Protein AF-A0A834IHK4-F1 (afdb_monomer)

Solvent-accessible surface area (backbone atoms only — not comparable to full-atom values): 6186 Å² total; per-residue (Å²): 141,87,82,92,78,52,82,81,41,26,28,44,56,53,43,53,50,53,54,52,53,49,31,49,54,28,62,79,65,71,48,97,61,85,72,78,53,81,83,53,53,76,48,45,36,31,29,42,36,47,92,95,44,74,44,76,51,55,54,82,41,35,67,74,71,48,50,85,72,57,57,78,36,49,81,43,79,44,50,46,68,64,54,50,52,52,51,55,52,50,53,51,50,55,53,53,53,53,62,60,59,79,72,114

Nearest PDB structures (foldseek):
  6gvh-assembly1_A  TM=5.992E-01  e=4.081E+00  Homo sapiens
  5jtv-assembly4_G  TM=5.322E-01  e=1.967E+00  Homo sapiens
  5jtv-assembly1_A  TM=5.959E-01  e=2.400E+00  Homo sapiens
  7kdc-assembly2_D  TM=3.620E-01  e=1.237E+00  Mus musculus

Radius of gyration: 17.16 Å; Cα contacts (8 Å, |Δi|>4): 111; chains: 1; bounding box: 26×28×60 Å

Organism: Rhynchophorus ferrugineus (NCBI:txid354439)

Sequence (104 aa):
LKVYVTPRTTAREVVNVVVRQLNMAVILKGKKGPIYNRDMLKNFCLVAIIGARERCLRDDFKPLLLQNPWKLGRLYVRRKHDVLAALDHSSKLDRIEANRIDRI

Structure (mmCIF, N/CA/C/O backbone):
data_AF-A0A834IHK4-F1
#
_entry.id   AF-A0A834IHK4-F1
#
loop_
_atom_site.group_PDB
_atom_site.id
_atom_site.type_symbol
_atom_site.label_atom_id
_atom_site.label_alt_id
_atom_site.label_comp_id
_atom_site.label_asym_id
_atom_site.label_entity_id
_atom_site.label_seq_id
_atom_site.pdbx_PDB_ins_code
_atom_site.Cartn_x
_atom_site.Cartn_y
_atom_site.Cartn_z
_atom_site.occupancy
_atom_site.B_iso_or_equiv
_atom_site.auth_seq_id
_atom_site.auth_comp_id
_atom_site.auth_asym_id
_atom_site.auth_atom_id
_atom_site.pdbx_PDB_model_num
ATOM 1 N N . LEU A 1 1 ? 5.533 7.943 7.095 1.00 74.06 1 LEU A N 1
ATOM 2 C CA . LEU A 1 1 ? 5.350 6.602 7.692 1.00 74.06 1 LEU A CA 1
ATOM 3 C C . LEU A 1 1 ? 6.343 5.665 7.021 1.00 74.06 1 LEU A C 1
ATOM 5 O O . LEU A 1 1 ? 6.420 5.711 5.800 1.00 74.06 1 LEU A O 1
ATOM 9 N N . LYS A 1 2 ? 7.132 4.893 7.771 1.00 84.56 2 LYS A N 1
ATOM 10 C CA . LYS A 1 2 ? 8.061 3.897 7.213 1.00 84.56 2 LYS A CA 1
ATOM 11 C C . LYS A 1 2 ? 7.671 2.528 7.767 1.00 84.56 2 LYS A C 1
ATOM 13 O O . LYS A 1 2 ? 7.453 2.412 8.969 1.00 84.56 2 LYS A O 1
ATOM 18 N N . VAL A 1 3 ? 7.560 1.529 6.896 1.00 89.00 3 VAL A N 1
ATOM 19 C CA . VAL A 1 3 ? 7.257 0.140 7.267 1.00 89.00 3 VAL A CA 1
ATOM 20 C C . VAL A 1 3 ? 8.454 -0.714 6.884 1.00 89.00 3 VAL A C 1
ATOM 22 O O . VAL A 1 3 ? 8.914 -0.650 5.746 1.00 89.00 3 VAL A O 1
ATOM 25 N N . TYR A 1 4 ? 8.961 -1.492 7.835 1.00 91.31 4 TYR A N 1
ATOM 26 C CA . TYR A 1 4 ? 10.001 -2.479 7.576 1.00 91.31 4 TYR A CA 1
ATOM 27 C C . TYR A 1 4 ? 9.366 -3.727 6.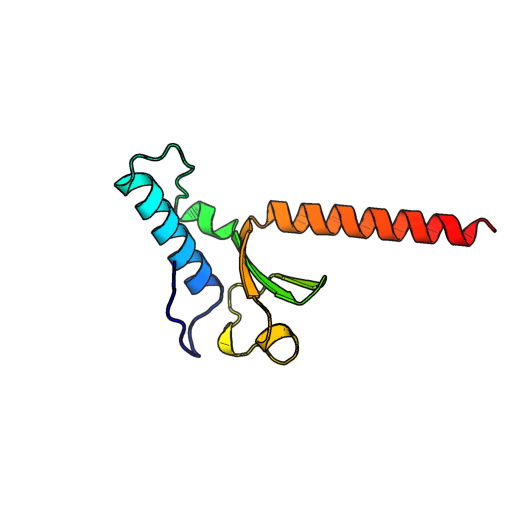962 1.00 91.31 4 TYR A C 1
ATOM 29 O O . TYR A 1 4 ? 8.352 -4.221 7.453 1.00 91.31 4 TYR A O 1
ATOM 37 N N . VAL A 1 5 ? 9.950 -4.215 5.871 1.00 94.25 5 VAL A N 1
ATOM 38 C CA . VAL A 1 5 ? 9.432 -5.343 5.089 1.00 94.25 5 VAL A CA 1
ATOM 39 C C . VAL A 1 5 ? 10.535 -6.391 4.992 1.00 94.25 5 VAL A C 1
ATOM 41 O O . VAL A 1 5 ? 11.692 -6.048 4.761 1.00 94.25 5 VAL A O 1
ATOM 44 N N . THR A 1 6 ? 10.182 -7.663 5.167 1.00 96.44 6 THR A N 1
ATOM 45 C CA . THR A 1 6 ? 11.100 -8.801 4.992 1.00 96.44 6 THR A CA 1
ATOM 46 C C . THR A 1 6 ? 10.769 -9.558 3.702 1.00 96.44 6 THR A C 1
ATOM 48 O O . THR A 1 6 ? 9.670 -9.389 3.166 1.00 96.44 6 THR A O 1
ATOM 51 N N . PRO A 1 7 ? 11.642 -10.460 3.212 1.00 95.69 7 PRO A N 1
ATOM 52 C CA . PRO A 1 7 ? 11.335 -11.276 2.034 1.00 95.69 7 PRO A CA 1
ATOM 53 C C . PRO A 1 7 ? 10.095 -12.169 2.187 1.00 95.69 7 PRO A C 1
ATOM 55 O O . PRO A 1 7 ? 9.537 -12.615 1.189 1.00 95.69 7 PRO A O 1
ATOM 58 N N . ARG A 1 8 ? 9.652 -12.442 3.423 1.00 97.06 8 ARG A N 1
ATOM 59 C CA . ARG A 1 8 ? 8.445 -13.234 3.706 1.00 97.06 8 ARG A CA 1
ATOM 60 C C . ARG A 1 8 ? 7.179 -12.387 3.804 1.00 97.06 8 ARG A C 1
ATOM 62 O O . ARG A 1 8 ? 6.094 -12.939 3.662 1.00 97.06 8 ARG A O 1
ATOM 69 N N . THR A 1 9 ? 7.319 -11.079 4.014 1.00 97.88 9 THR A N 1
ATOM 70 C CA . THR A 1 9 ? 6.195 -10.163 4.201 1.00 97.88 9 THR A CA 1
ATOM 71 C C . THR A 1 9 ? 5.386 -10.033 2.913 1.00 97.88 9 THR A C 1
ATOM 73 O O . THR A 1 9 ? 5.924 -9.739 1.846 1.00 97.88 9 THR A O 1
ATOM 76 N N . THR A 1 10 ? 4.082 -10.231 3.028 1.00 98.38 10 THR A N 1
ATOM 77 C CA . THR A 1 10 ? 3.101 -10.152 1.945 1.00 98.38 10 THR A CA 1
ATOM 78 C C . THR A 1 10 ? 2.550 -8.735 1.780 1.00 98.38 10 THR A C 1
ATOM 80 O O . THR A 1 10 ? 2.580 -7.909 2.697 1.00 98.38 10 THR A O 1
ATOM 83 N N . ALA A 1 11 ? 1.992 -8.441 0.609 1.00 97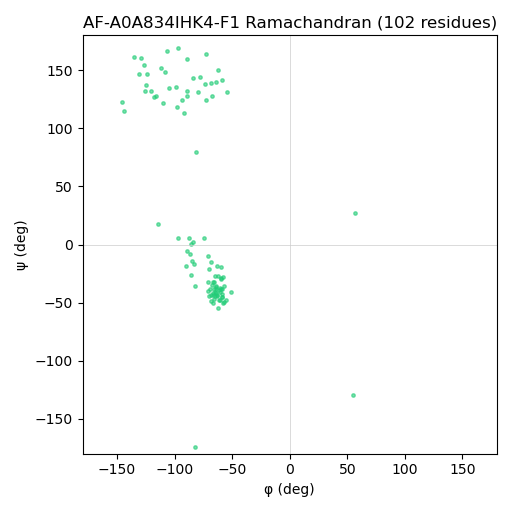.81 11 ALA A N 1
ATOM 84 C CA . ALA A 1 11 ? 1.326 -7.176 0.325 1.00 97.81 11 ALA A CA 1
ATOM 85 C C . ALA A 1 11 ? 0.161 -6.922 1.292 1.00 97.81 11 ALA A C 1
ATOM 87 O O . ALA A 1 11 ? -0.013 -5.797 1.767 1.00 97.81 11 ALA A O 1
ATOM 88 N N . ARG A 1 12 ? -0.595 -7.970 1.643 1.00 97.88 12 ARG A N 1
ATOM 89 C CA . ARG A 1 12 ? -1.677 -7.909 2.632 1.00 97.88 12 ARG A CA 1
ATOM 90 C C . ARG A 1 12 ? -1.180 -7.448 3.995 1.00 97.88 12 ARG A C 1
ATOM 92 O O . ARG A 1 12 ? -1.805 -6.583 4.607 1.00 97.88 12 ARG A O 1
ATOM 99 N N . GLU A 1 13 ? -0.061 -7.982 4.471 1.00 97.50 13 GLU A N 1
ATOM 100 C CA . GLU A 1 13 ? 0.525 -7.562 5.747 1.00 97.50 13 GLU A CA 1
ATOM 101 C C . GLU A 1 13 ? 0.961 -6.096 5.709 1.00 97.50 13 GLU A C 1
ATOM 103 O O . GLU A 1 13 ? 0.635 -5.348 6.633 1.00 97.50 13 GLU A O 1
ATOM 108 N N . VAL A 1 14 ? 1.606 -5.657 4.620 1.00 97.44 14 VAL A N 1
ATOM 109 C CA . VAL A 1 14 ? 1.989 -4.247 4.433 1.00 97.44 14 VAL A CA 1
ATOM 110 C C . VAL A 1 14 ? 0.762 -3.335 4.486 1.00 97.44 14 VAL A C 1
ATOM 112 O O . VAL A 1 14 ? 0.748 -2.379 5.262 1.00 97.44 14 VAL A O 1
ATOM 115 N N . VAL A 1 15 ? -0.292 -3.644 3.723 1.00 97.19 15 VAL A N 1
ATOM 116 C CA . VAL A 1 15 ? -1.552 -2.878 3.725 1.00 97.19 15 VAL A CA 1
ATOM 117 C C . VAL A 1 15 ? -2.142 -2.810 5.132 1.00 97.19 15 VAL A C 1
ATOM 119 O O . VAL A 1 15 ? -2.454 -1.725 5.623 1.00 97.19 15 VAL A O 1
ATOM 122 N N . ASN A 1 16 ? -2.242 -3.953 5.812 1.00 96.62 16 ASN A N 1
ATOM 123 C CA . ASN A 1 16 ? -2.813 -4.029 7.153 1.00 96.62 16 ASN A CA 1
ATOM 124 C C . ASN A 1 16 ? -2.023 -3.187 8.165 1.00 96.62 16 ASN A C 1
ATOM 126 O O . ASN A 1 16 ? -2.617 -2.578 9.055 1.00 96.62 16 ASN A O 1
ATOM 130 N N . VAL A 1 17 ? -0.691 -3.166 8.080 1.00 96.19 17 VAL A N 1
ATOM 131 C CA . VAL A 1 17 ? 0.157 -2.345 8.959 1.00 96.19 17 VAL A CA 1
ATOM 132 C C . VAL A 1 17 ? -0.023 -0.860 8.654 1.00 96.19 17 VAL A C 1
ATOM 134 O O . VAL A 1 17 ? -0.282 -0.087 9.574 1.00 96.19 17 VAL A O 1
ATOM 137 N N . VAL A 1 18 ? 0.044 -0.463 7.382 1.00 96.25 18 VAL A N 1
ATOM 138 C CA . VAL A 1 18 ? -0.071 0.946 6.975 1.00 96.25 18 VAL A CA 1
ATOM 139 C C . VAL A 1 18 ? -1.423 1.537 7.374 1.00 96.25 18 VAL A C 1
ATOM 141 O O . VAL A 1 18 ? -1.461 2.611 7.971 1.00 96.25 18 VAL A O 1
ATOM 144 N N . VAL A 1 19 ? -2.530 0.840 7.097 1.00 95.81 19 VAL A N 1
ATOM 145 C CA . VAL A 1 19 ? -3.881 1.334 7.421 1.00 95.81 19 VAL A CA 1
ATOM 146 C C . VAL A 1 19 ? -4.076 1.441 8.936 1.00 95.81 19 VAL A C 1
ATOM 148 O O . VAL A 1 19 ? -4.601 2.444 9.414 1.00 95.81 19 VAL A O 1
ATOM 151 N N . ARG A 1 20 ? -3.585 0.469 9.717 1.00 94.75 20 ARG A N 1
ATOM 152 C CA . ARG A 1 20 ? -3.641 0.541 11.188 1.00 94.75 20 ARG A CA 1
ATOM 153 C C . ARG A 1 20 ? -2.829 1.709 11.741 1.00 94.75 20 ARG A C 1
ATOM 155 O O . ARG A 1 20 ? -3.325 2.445 12.589 1.00 94.75 20 ARG A O 1
ATOM 162 N N . GLN A 1 21 ? -1.615 1.918 11.237 1.00 94.25 21 GLN A N 1
ATOM 163 C CA . GLN A 1 21 ? -0.781 3.054 11.636 1.00 94.25 21 GLN A CA 1
ATOM 164 C C . GLN A 1 21 ? -1.421 4.396 11.249 1.00 94.25 21 GLN A C 1
ATOM 166 O O . GLN A 1 21 ? -1.325 5.361 12.007 1.00 94.25 21 GLN A O 1
ATOM 171 N N . LEU A 1 22 ? -2.113 4.459 10.107 1.00 93.31 22 LEU A N 1
ATOM 172 C CA . LEU A 1 22 ? -2.869 5.639 9.696 1.00 93.31 22 LEU A CA 1
ATOM 173 C C . LEU A 1 22 ? -4.047 5.912 10.640 1.00 93.31 22 LEU A C 1
ATOM 175 O O . LEU A 1 22 ? -4.172 7.038 11.115 1.00 93.31 22 LEU A O 1
ATOM 179 N N . ASN A 1 23 ? -4.843 4.895 10.985 1.00 95.06 23 ASN A N 1
ATOM 180 C CA . ASN A 1 23 ? -5.916 5.026 11.978 1.00 95.06 23 ASN A CA 1
ATOM 181 C C . ASN A 1 23 ? -5.381 5.552 13.317 1.00 95.06 23 ASN A C 1
ATOM 183 O O . ASN A 1 23 ? -5.927 6.505 13.866 1.00 95.06 23 ASN A O 1
ATOM 187 N N . MET A 1 24 ? -4.282 4.977 13.820 1.00 94.00 24 MET A N 1
ATOM 188 C CA . MET A 1 24 ? -3.647 5.443 15.057 1.00 94.00 24 MET A CA 1
ATOM 189 C C . MET A 1 24 ? -3.219 6.906 14.954 1.00 94.00 24 MET A C 1
ATOM 191 O O . MET A 1 24 ? -3.445 7.677 15.879 1.00 94.00 24 MET A O 1
ATOM 195 N N . ALA A 1 25 ? -2.634 7.312 13.825 1.00 92.94 25 ALA A N 1
ATOM 196 C CA . ALA A 1 25 ? -2.228 8.696 13.617 1.00 92.94 25 ALA A CA 1
ATOM 197 C C . ALA A 1 25 ? -3.420 9.663 13.564 1.00 92.94 25 ALA A C 1
ATOM 199 O O . ALA A 1 25 ? -3.268 10.809 13.979 1.00 92.94 25 ALA A O 1
ATOM 200 N N . VAL A 1 26 ? -4.581 9.232 13.060 1.00 93.81 26 VAL A N 1
ATOM 201 C CA . VAL A 1 26 ? -5.821 10.024 13.088 1.00 93.81 26 VAL A CA 1
ATOM 202 C C . VAL A 1 26 ? -6.303 10.195 14.530 1.00 93.81 26 VAL A C 1
ATOM 204 O O . VAL A 1 26 ? -6.509 11.329 14.959 1.00 93.81 26 VAL A O 1
ATOM 207 N N . ILE A 1 27 ? -6.394 9.092 15.280 1.00 93.00 27 ILE A N 1
ATOM 208 C CA . ILE A 1 27 ? -6.871 9.063 16.671 1.00 93.00 27 ILE A CA 1
ATOM 209 C C . ILE A 1 27 ? -5.961 9.897 17.581 1.00 93.00 27 ILE A C 1
ATOM 211 O O . ILE A 1 27 ? -6.421 10.835 18.225 1.00 93.00 27 ILE A O 1
ATOM 215 N N . LEU A 1 28 ? -4.657 9.609 17.588 1.00 94.25 28 LEU A N 1
ATOM 216 C CA . LEU A 1 28 ? -3.690 10.256 18.483 1.00 94.25 28 LEU A CA 1
ATOM 217 C C . LEU A 1 28 ? -3.521 11.753 18.208 1.00 94.25 28 LEU A C 1
ATOM 219 O O . LEU A 1 28 ? -3.152 12.503 19.104 1.00 94.25 28 LEU A O 1
ATOM 223 N N . LYS A 1 29 ? -3.764 12.195 16.970 1.00 93.31 29 LYS A N 1
ATOM 224 C CA . LYS A 1 29 ? -3.650 13.610 16.585 1.00 93.31 29 LYS A CA 1
ATOM 225 C C . LYS A 1 29 ? -4.991 14.345 16.606 1.00 93.31 29 LYS A C 1
ATOM 227 O O . LYS A 1 29 ? -5.040 15.475 16.127 1.00 93.31 29 LYS A O 1
ATOM 232 N N . GLY A 1 30 ? -6.070 13.706 17.068 1.00 91.62 30 GLY A N 1
ATOM 233 C CA . GLY A 1 30 ? -7.413 14.294 17.091 1.00 91.62 30 GLY A CA 1
ATOM 234 C C . GLY A 1 30 ? -7.906 14.761 15.716 1.00 91.62 30 GLY A C 1
ATOM 235 O O . GLY A 1 30 ? -8.675 15.717 15.619 1.00 91.62 30 GLY A O 1
ATOM 236 N N . LYS A 1 31 ? -7.427 14.146 14.626 1.00 91.06 31 LYS A N 1
ATOM 237 C CA . LYS A 1 31 ? -7.804 14.556 13.269 1.00 91.06 31 LYS A CA 1
ATOM 238 C C . LYS A 1 31 ? -9.193 14.025 12.927 1.00 91.06 31 LYS A C 1
ATOM 240 O O . LYS A 1 31 ? -9.528 12.889 13.241 1.00 91.06 31 LYS A O 1
ATOM 245 N N . LYS A 1 32 ? -9.971 14.812 12.181 1.00 86.00 32 LYS A N 1
ATOM 246 C CA . LYS A 1 32 ? -11.238 14.368 11.582 1.00 86.00 32 LYS A CA 1
ATOM 247 C C . LYS A 1 32 ? -10.945 13.594 10.293 1.00 86.00 32 LYS A C 1
ATOM 249 O O . LYS A 1 32 ? -10.972 14.158 9.205 1.00 86.00 32 LYS A O 1
ATOM 254 N N . GLY A 1 33 ? -10.563 12.327 10.429 1.00 85.19 33 GLY A N 1
ATOM 255 C CA . GLY A 1 33 ? -10.287 11.425 9.310 1.00 85.19 33 GLY A CA 1
ATOM 256 C C . GLY A 1 33 ? -11.034 10.099 9.454 1.00 85.19 33 GLY A C 1
ATOM 257 O O . GLY A 1 33 ? -11.455 9.759 10.560 1.00 85.19 33 GLY A O 1
ATOM 258 N N . PRO A 1 34 ? -11.203 9.338 8.360 1.00 90.06 34 PRO A N 1
ATOM 259 C CA . PRO A 1 34 ? -11.823 8.023 8.433 1.00 90.06 34 PRO A CA 1
ATOM 260 C C . PRO A 1 34 ? -10.959 7.068 9.265 1.00 90.06 34 PRO A C 1
ATOM 262 O O . PRO A 1 34 ? -9.732 7.057 9.141 1.00 90.06 34 PRO A O 1
ATOM 265 N N . ILE A 1 35 ? -11.618 6.245 10.078 1.00 93.19 35 ILE A N 1
ATOM 266 C CA . ILE A 1 35 ? -11.004 5.134 10.805 1.00 93.19 35 ILE A CA 1
ATOM 267 C C . ILE A 1 35 ? -11.521 3.845 10.174 1.00 93.19 35 ILE A C 1
ATOM 269 O O . ILE A 1 35 ? -12.726 3.616 10.102 1.00 93.19 35 ILE A O 1
ATOM 273 N N . TYR A 1 36 ? -10.606 3.013 9.686 1.00 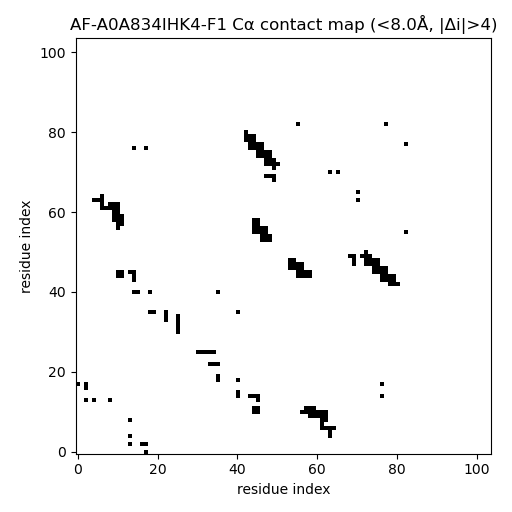95.06 36 TYR A N 1
ATOM 274 C CA . TYR A 1 36 ? -10.955 1.786 8.973 1.00 95.06 36 TYR A CA 1
ATOM 275 C C . TYR A 1 36 ? -10.894 0.566 9.893 1.00 95.06 36 TYR A C 1
ATOM 277 O O . TYR A 1 36 ? -9.821 0.204 10.378 1.00 95.06 36 TYR A O 1
ATOM 285 N N . ASN A 1 37 ? -12.023 -0.111 10.092 1.00 93.06 37 ASN A N 1
ATOM 286 C CA . ASN A 1 37 ? -12.079 -1.347 10.879 1.00 93.06 37 ASN A CA 1
ATOM 287 C C . ASN A 1 37 ? -11.451 -2.526 10.122 1.00 93.06 37 ASN A C 1
ATOM 289 O O . ASN A 1 37 ? -11.295 -2.471 8.902 1.00 93.06 37 ASN A O 1
ATOM 293 N N . ARG A 1 38 ? -11.131 -3.619 10.831 1.00 90.69 38 ARG A N 1
ATOM 294 C CA . ARG A 1 38 ? -10.444 -4.801 10.272 1.00 90.69 38 ARG A CA 1
ATOM 295 C C . ARG A 1 38 ? -11.106 -5.335 8.995 1.00 90.69 38 ARG A C 1
ATOM 297 O O . ARG A 1 38 ? -10.398 -5.631 8.036 1.00 90.69 38 ARG A O 1
ATOM 304 N N . ASP A 1 39 ? -12.434 -5.373 8.943 1.00 91.75 39 ASP A N 1
ATOM 305 C CA . ASP A 1 39 ? -13.183 -5.872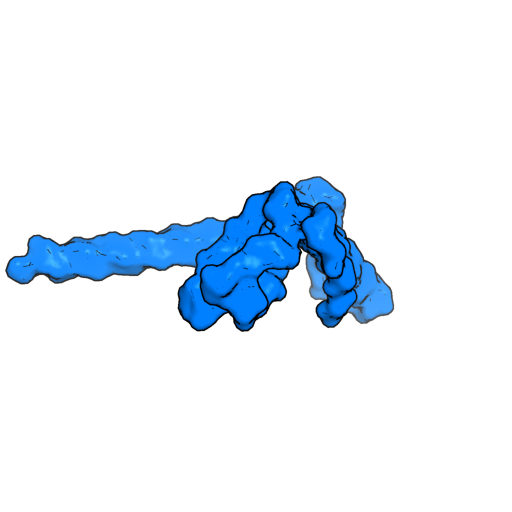 7.780 1.00 91.75 39 ASP A CA 1
ATOM 306 C C . ASP A 1 39 ? -13.099 -4.956 6.558 1.00 91.75 39 ASP A C 1
ATOM 308 O O . ASP A 1 39 ? -13.287 -5.408 5.429 1.00 91.75 39 ASP A O 1
ATOM 312 N N . MET A 1 40 ? -12.770 -3.678 6.759 1.00 93.50 40 MET A N 1
ATOM 313 C CA . MET A 1 40 ? -12.583 -2.700 5.688 1.00 93.50 40 MET A CA 1
ATOM 314 C C . MET A 1 40 ? -11.182 -2.774 5.072 1.00 93.50 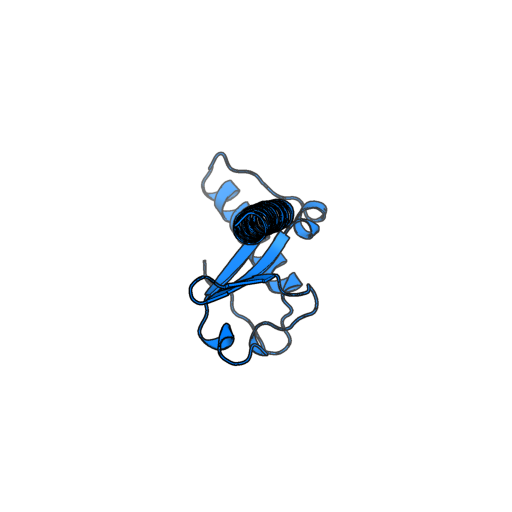40 MET A C 1
ATOM 316 O O . MET A 1 40 ? -10.989 -2.298 3.956 1.00 93.50 40 MET A O 1
ATOM 320 N N . LEU A 1 41 ? -10.201 -3.405 5.735 1.00 92.62 41 LEU A N 1
ATOM 321 C CA . LEU A 1 41 ? -8.835 -3.535 5.202 1.00 92.62 41 LEU A CA 1
ATOM 322 C C . LEU A 1 41 ? -8.812 -4.342 3.892 1.00 92.62 41 LEU A C 1
ATOM 324 O O . LEU A 1 41 ? -7.946 -4.120 3.045 1.00 92.62 41 LEU A O 1
ATOM 328 N N . LYS A 1 42 ? -9.777 -5.247 3.669 1.00 92.56 42 LYS A N 1
ATOM 329 C CA . LYS A 1 42 ? -9.932 -5.991 2.400 1.00 92.56 42 LYS A CA 1
ATOM 330 C C . LYS A 1 42 ? -10.238 -5.097 1.196 1.00 92.56 42 LYS A C 1
ATOM 332 O O . LYS A 1 42 ? -10.002 -5.513 0.062 1.00 92.56 42 LYS A O 1
ATOM 337 N N . ASN A 1 43 ? -10.702 -3.871 1.443 1.00 94.88 43 ASN A N 1
ATOM 338 C CA . ASN A 1 43 ? -11.016 -2.880 0.416 1.00 94.88 43 ASN A CA 1
ATOM 339 C C . ASN A 1 43 ? -9.784 -2.087 -0.030 1.00 94.88 43 ASN A C 1
ATOM 341 O O . ASN A 1 43 ? -9.918 -1.196 -0.861 1.00 94.88 43 ASN A O 1
ATOM 345 N N . PHE A 1 44 ? -8.597 -2.394 0.495 1.00 96.62 44 PHE A N 1
ATOM 346 C CA . PHE A 1 44 ? -7.337 -1.779 0.096 1.00 96.62 44 PHE A CA 1
ATOM 347 C C . PHE A 1 44 ? -6.435 -2.782 -0.625 1.00 96.62 44 PHE A C 1
ATOM 349 O O . PHE A 1 44 ? -6.505 -3.988 -0.376 1.00 96.62 44 PHE A O 1
ATOM 356 N N . CYS A 1 45 ? -5.573 -2.282 -1.508 1.00 96.56 45 CYS A N 1
ATOM 357 C CA . CYS A 1 45 ? -4.474 -3.049 -2.084 1.00 96.56 45 CYS A CA 1
ATOM 358 C C . CYS A 1 45 ? -3.168 -2.256 -2.097 1.00 96.56 45 CYS A C 1
ATOM 360 O O . CYS A 1 45 ? -3.156 -1.029 -1.957 1.00 96.56 45 CYS A O 1
ATOM 362 N N . LEU A 1 46 ? -2.064 -2.986 -2.244 1.00 97.31 46 LEU A N 1
ATOM 363 C CA . LEU A 1 46 ? -0.742 -2.417 -2.457 1.00 97.31 46 LEU A CA 1
ATOM 364 C C . LEU A 1 46 ? -0.525 -2.247 -3.962 1.00 97.31 46 LEU A C 1
ATOM 366 O O . LEU A 1 46 ? -0.699 -3.199 -4.714 1.00 97.31 46 LEU A O 1
ATOM 370 N N . VAL A 1 47 ? -0.138 -1.058 -4.401 1.00 96.44 47 VAL A N 1
ATOM 371 C CA . VAL A 1 47 ? 0.063 -0.712 -5.810 1.00 96.44 47 VAL A CA 1
ATOM 372 C C . VAL A 1 47 ? 1.519 -0.327 -6.025 1.00 96.44 47 VAL A C 1
ATOM 374 O O . VAL A 1 47 ? 2.036 0.539 -5.320 1.00 96.44 47 VAL A O 1
ATOM 377 N N . ALA A 1 48 ? 2.176 -0.963 -6.992 1.00 96.44 48 ALA A N 1
ATOM 378 C CA . ALA A 1 48 ? 3.478 -0.543 -7.496 1.00 96.44 48 ALA A CA 1
ATOM 379 C C . ALA A 1 48 ? 3.283 0.448 -8.648 1.00 96.44 48 ALA A C 1
ATOM 381 O O . ALA A 1 48 ? 2.493 0.187 -9.554 1.00 96.44 48 ALA A O 1
ATOM 382 N N . ILE A 1 49 ? 3.997 1.572 -8.611 1.00 94.50 49 ILE A N 1
ATOM 383 C CA . ILE A 1 49 ? 3.931 2.628 -9.626 1.00 94.50 49 ILE A CA 1
ATOM 384 C C . ILE A 1 49 ? 5.332 2.916 -10.160 1.00 94.50 49 ILE A C 1
ATOM 386 O O . ILE A 1 49 ? 6.269 3.112 -9.379 1.00 94.50 49 ILE A O 1
ATOM 390 N N . ILE A 1 50 ? 5.467 2.971 -11.484 1.00 94.94 50 ILE A N 1
ATOM 391 C CA . ILE A 1 50 ? 6.689 3.396 -12.170 1.00 94.94 50 ILE A CA 1
ATOM 392 C C . ILE A 1 50 ? 6.360 4.149 -13.462 1.00 94.94 50 ILE A C 1
ATOM 394 O O . ILE A 1 50 ? 5.678 3.630 -14.345 1.00 94.94 50 ILE A O 1
ATOM 398 N N . GLY A 1 51 ? 6.849 5.388 -13.577 1.00 91.88 51 GLY A N 1
ATOM 399 C CA . GLY A 1 51 ? 6.427 6.293 -14.649 1.00 91.88 51 GLY A CA 1
ATOM 400 C C . GLY A 1 51 ? 4.902 6.449 -14.654 1.00 91.88 51 GLY A C 1
ATOM 401 O O . GLY A 1 51 ? 4.307 6.676 -13.605 1.00 91.88 51 GLY A O 1
ATOM 402 N N . ALA A 1 52 ? 4.280 6.259 -15.818 1.00 88.88 52 ALA A N 1
ATOM 403 C CA . ALA A 1 52 ? 2.823 6.254 -15.983 1.00 88.88 52 ALA A CA 1
ATOM 404 C C . ALA A 1 52 ? 2.166 4.874 -15.745 1.00 88.88 52 ALA A C 1
ATOM 406 O O . ALA A 1 52 ? 0.976 4.709 -15.996 1.00 88.88 52 ALA A O 1
ATOM 407 N N . ARG A 1 53 ? 2.923 3.855 -15.309 1.00 88.19 53 ARG A N 1
ATOM 408 C CA . ARG A 1 53 ? 2.416 2.485 -15.130 1.00 88.19 53 ARG A CA 1
ATOM 409 C C . ARG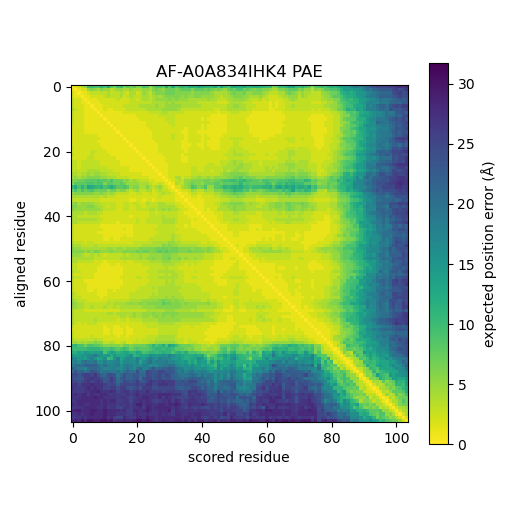 A 1 53 ? 2.069 2.219 -13.675 1.00 88.19 53 ARG A C 1
ATOM 411 O O . ARG A 1 53 ? 2.883 2.465 -12.785 1.00 88.19 53 ARG A O 1
ATOM 418 N N . GLU A 1 54 ? 0.917 1.600 -13.455 1.00 91.50 54 GLU A N 1
ATOM 419 C CA . GLU A 1 54 ? 0.472 1.139 -12.143 1.00 91.50 54 GLU A CA 1
ATOM 420 C C . GLU A 1 54 ? 0.151 -0.361 -12.160 1.00 91.50 54 GLU A C 1
ATOM 422 O O . GLU A 1 54 ? -0.315 -0.908 -13.160 1.00 91.50 54 GLU A O 1
ATOM 427 N N . ARG A 1 55 ? 0.400 -1.047 -11.040 1.00 91.88 55 ARG A N 1
ATOM 428 C CA . ARG A 1 55 ? 0.054 -2.460 -10.852 1.00 91.88 55 ARG A CA 1
ATOM 429 C C . ARG A 1 55 ? -0.388 -2.722 -9.417 1.00 91.88 55 ARG A C 1
ATOM 431 O O . ARG A 1 55 ? 0.426 -2.637 -8.500 1.00 91.88 55 ARG A O 1
ATOM 438 N N . CYS A 1 56 ? -1.654 -3.090 -9.221 1.00 94.25 56 CYS A N 1
ATOM 439 C CA . CYS A 1 56 ? -2.142 -3.599 -7.936 1.00 94.25 56 CYS A CA 1
ATOM 440 C C . CYS A 1 56 ? -1.591 -5.020 -7.722 1.00 94.25 56 CYS A C 1
ATOM 442 O O . CYS A 1 56 ? -1.723 -5.898 -8.576 1.00 94.25 56 CYS A O 1
ATOM 444 N N . LEU A 1 57 ? -0.904 -5.224 -6.603 1.00 95.88 57 LEU A N 1
ATOM 445 C CA . LEU A 1 57 ? -0.286 -6.487 -6.224 1.00 95.88 57 LEU A CA 1
ATOM 446 C C . LEU A 1 57 ? -1.327 -7.382 -5.553 1.00 95.88 57 LEU A C 1
ATOM 448 O O . LEU A 1 57 ? -2.174 -6.905 -4.792 1.00 95.88 57 LEU A O 1
ATOM 452 N N . ARG A 1 58 ? -1.237 -8.691 -5.807 1.00 95.81 58 ARG A N 1
ATOM 453 C CA . ARG A 1 58 ? -2.059 -9.664 -5.086 1.00 95.81 58 ARG A CA 1
ATOM 454 C C . ARG A 1 58 ? -1.733 -9.625 -3.601 1.00 95.81 58 ARG A C 1
ATOM 456 O O . ARG A 1 58 ? -0.594 -9.379 -3.217 1.00 95.81 58 ARG A O 1
ATOM 463 N N . ASP A 1 59 ? -2.724 -9.943 -2.782 1.00 97.25 59 ASP A N 1
ATOM 464 C CA . ASP A 1 59 ? -2.601 -9.925 -1.326 1.00 97.25 59 ASP A CA 1
ATOM 465 C C . ASP A 1 59 ? -1.471 -10.821 -0.795 1.00 97.25 59 ASP A C 1
ATOM 467 O O . ASP A 1 59 ? -0.791 -10.448 0.158 1.00 97.25 59 ASP A O 1
ATOM 471 N N . ASP A 1 60 ? -1.242 -11.968 -1.430 1.00 97.56 60 ASP A N 1
ATOM 472 C CA . ASP A 1 60 ? -0.225 -12.956 -1.064 1.00 97.56 60 ASP A CA 1
ATOM 473 C C . ASP A 1 60 ? 1.160 -12.684 -1.683 1.00 97.56 60 ASP A C 1
ATOM 475 O O . ASP A 1 60 ? 2.147 -13.336 -1.332 1.00 97.56 60 ASP A O 1
ATOM 479 N N . PHE A 1 61 ? 1.261 -11.712 -2.595 1.00 97.62 61 PHE A N 1
ATOM 480 C CA . PHE A 1 61 ? 2.519 -11.369 -3.249 1.00 97.62 61 PHE A CA 1
ATOM 481 C C . PHE A 1 61 ? 3.496 -10.733 -2.254 1.00 97.62 61 PHE A C 1
ATOM 483 O O . PHE A 1 61 ? 3.116 -9.882 -1.454 1.00 97.62 61 PHE A O 1
ATOM 490 N N . LYS A 1 62 ? 4.778 -1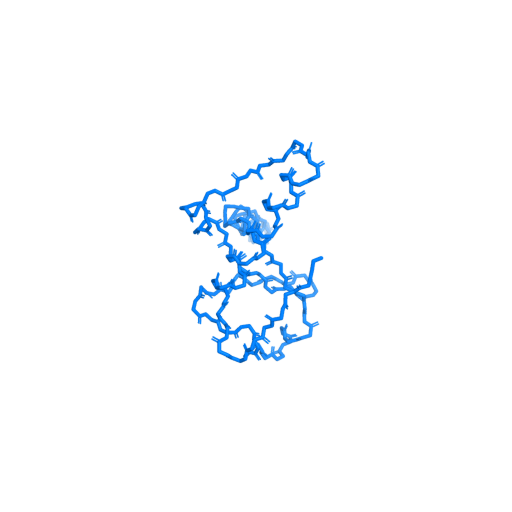1.097 -2.330 1.00 97.94 62 LYS A N 1
ATOM 491 C CA . LYS A 1 62 ? 5.841 -10.552 -1.471 1.00 97.94 62 LYS A CA 1
ATOM 492 C C . LYS A 1 62 ? 6.496 -9.346 -2.155 1.00 97.94 62 LYS A C 1
ATOM 494 O O . LYS A 1 62 ? 7.175 -9.548 -3.161 1.00 97.94 62 LYS A O 1
ATOM 499 N N . PRO A 1 63 ? 6.357 -8.103 -1.645 1.00 96.31 63 PRO A N 1
ATOM 500 C CA . PRO A 1 63 ? 6.807 -6.902 -2.359 1.00 96.31 63 PRO A CA 1
ATOM 501 C C . PRO A 1 63 ? 8.305 -6.876 -2.686 1.00 96.31 63 PRO A C 1
ATOM 503 O O . PRO A 1 63 ? 8.692 -6.322 -3.709 1.00 96.31 63 PRO A O 1
ATOM 506 N N . LEU A 1 64 ? 9.150 -7.515 -1.869 1.00 96.19 64 LEU A N 1
ATOM 507 C CA . LEU A 1 64 ? 10.592 -7.597 -2.137 1.00 96.19 64 LEU A CA 1
ATOM 508 C C . LEU A 1 64 ? 10.959 -8.521 -3.312 1.00 96.19 64 LEU A C 1
ATOM 510 O O . LEU A 1 64 ? 12.102 -8.494 -3.757 1.00 96.19 64 LEU A O 1
ATOM 514 N N . LEU A 1 65 ? 10.012 -9.307 -3.834 1.00 96.19 65 LEU A N 1
ATOM 515 C CA . LEU A 1 65 ? 10.204 -10.121 -5.039 1.00 96.19 65 LEU A CA 1
ATOM 516 C C . LEU A 1 65 ? 9.932 -9.349 -6.338 1.00 96.19 65 LEU A C 1
ATOM 518 O O . LEU A 1 65 ? 10.046 -9.930 -7.420 1.00 96.19 65 LEU A O 1
ATOM 522 N N . LEU A 1 66 ? 9.567 -8.060 -6.260 1.00 96.62 66 LEU A N 1
ATOM 523 C CA . LEU A 1 66 ? 9.429 -7.217 -7.446 1.00 96.62 66 LEU A CA 1
ATOM 524 C C . LEU A 1 66 ? 10.719 -7.233 -8.270 1.00 96.62 66 LEU A C 1
ATOM 526 O O . LEU A 1 66 ? 11.816 -7.017 -7.757 1.00 96.62 66 LEU A O 1
ATOM 530 N N . GLN A 1 67 ? 10.552 -7.462 -9.567 1.00 95.25 67 GLN A N 1
ATOM 531 C CA . GLN A 1 67 ? 11.622 -7.411 -10.554 1.00 95.25 67 GLN A CA 1
ATOM 532 C C . GLN A 1 67 ? 11.645 -6.052 -11.249 1.00 95.25 67 GLN A C 1
ATOM 534 O O . GLN A 1 67 ? 10.715 -5.249 -11.117 1.00 95.25 67 GLN A O 1
ATOM 539 N N . ASN A 1 68 ? 12.703 -5.790 -12.013 1.00 93.75 68 ASN A N 1
ATOM 540 C CA . ASN A 1 68 ? 12.735 -4.625 -12.889 1.00 93.75 68 ASN A CA 1
ATOM 541 C C . ASN A 1 68 ? 11.566 -4.681 -13.900 1.00 93.75 68 ASN A C 1
ATOM 543 O O . ASN A 1 68 ? 11.207 -5.761 -14.368 1.00 93.75 68 ASN A O 1
ATOM 547 N N 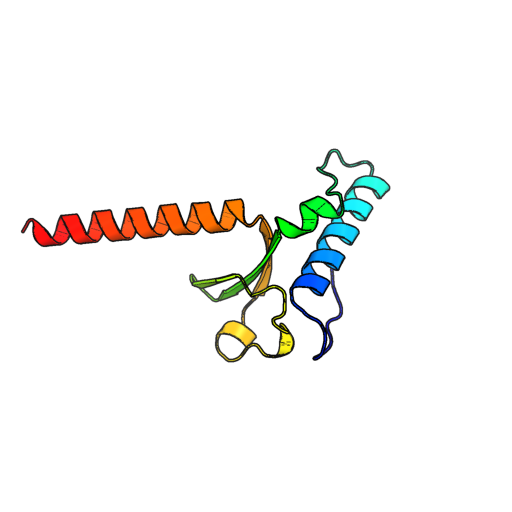. PRO A 1 69 ? 10.939 -3.537 -14.221 1.00 92.94 69 PRO A N 1
ATOM 548 C CA . PRO A 1 69 ? 11.292 -2.197 -13.747 1.00 92.94 69 PRO A CA 1
ATOM 549 C C . PRO A 1 69 ? 10.666 -1.853 -12.376 1.00 92.94 69 PRO A C 1
ATOM 551 O O . PRO A 1 69 ? 11.111 -0.928 -11.709 1.00 92.94 69 PRO A O 1
ATOM 554 N N . TRP A 1 70 ? 9.679 -2.619 -11.902 1.00 95.50 70 TRP A N 1
ATOM 555 C CA . TRP A 1 70 ? 8.889 -2.328 -10.696 1.00 95.50 70 TRP A CA 1
ATOM 556 C C . TRP A 1 70 ? 9.694 -2.219 -9.398 1.00 95.50 70 TRP A C 1
ATOM 558 O O . TRP A 1 70 ? 9.294 -1.474 -8.506 1.00 95.50 70 TRP A O 1
ATOM 568 N N . LYS A 1 71 ? 10.833 -2.916 -9.298 1.00 94.19 71 LYS A N 1
ATOM 569 C CA . LYS A 1 71 ? 11.766 -2.807 -8.162 1.00 94.19 71 LYS A CA 1
ATOM 570 C C . LYS A 1 71 ? 12.285 -1.377 -7.948 1.00 94.19 71 LYS A C 1
ATOM 572 O O . LYS A 1 71 ? 12.607 -1.015 -6.822 1.00 94.19 71 LYS A O 1
ATOM 577 N N . LEU A 1 72 ? 12.352 -0.577 -9.013 1.00 94.25 72 LEU A N 1
ATOM 578 C CA . LEU A 1 72 ? 12.786 0.825 -8.987 1.00 94.25 72 LEU A CA 1
ATOM 579 C C . LEU A 1 72 ? 11.623 1.802 -8.739 1.00 94.25 72 LEU A C 1
ATOM 581 O O . LEU A 1 72 ? 11.832 3.008 -8.634 1.00 94.25 72 LEU A O 1
ATOM 585 N N . GLY A 1 73 ? 10.391 1.291 -8.695 1.00 94.12 73 GLY A N 1
ATOM 586 C CA . GLY A 1 73 ? 9.177 2.076 -8.522 1.00 94.12 73 GLY A CA 1
ATOM 587 C C . GLY A 1 73 ? 8.865 2.421 -7.065 1.00 94.12 73 GLY A C 1
ATOM 588 O O . GLY A 1 73 ? 9.620 2.140 -6.134 1.00 94.12 73 GLY A O 1
ATOM 589 N N . ARG A 1 74 ? 7.695 3.029 -6.865 1.00 95.00 74 ARG A N 1
ATOM 590 C CA . ARG A 1 74 ? 7.146 3.364 -5.544 1.00 95.00 74 ARG A CA 1
ATOM 591 C C . ARG A 1 74 ? 5.968 2.460 -5.205 1.00 95.00 74 ARG A C 1
ATOM 593 O O . ARG A 1 74 ? 5.211 2.065 -6.087 1.00 95.00 74 ARG A O 1
ATOM 600 N N . LEU A 1 75 ? 5.795 2.173 -3.917 1.00 95.88 75 LEU A N 1
ATOM 601 C CA . LEU A 1 75 ? 4.658 1.417 -3.394 1.00 95.88 75 LEU A CA 1
ATOM 602 C C . LEU A 1 75 ? 3.664 2.351 -2.701 1.00 95.88 75 LEU A C 1
ATOM 604 O O . LEU A 1 75 ? 4.054 3.182 -1.881 1.00 95.88 75 LEU A O 1
ATOM 608 N N . TYR A 1 76 ? 2.381 2.164 -2.990 1.00 95.69 76 TYR A N 1
ATOM 609 C CA . TYR A 1 76 ? 1.276 2.922 -2.408 1.00 95.69 76 TYR A CA 1
ATOM 610 C C . TYR A 1 76 ? 0.185 1.987 -1.904 1.00 95.69 76 TYR A C 1
ATOM 612 O O . TYR A 1 76 ? -0.086 0.956 -2.508 1.00 95.69 76 TYR A O 1
ATOM 620 N N . VAL A 1 77 ? -0.488 2.367 -0.821 1.00 95.50 77 VAL A N 1
ATOM 621 C CA . VAL A 1 77 ? -1.740 1.721 -0.415 1.00 95.50 77 VAL A CA 1
ATOM 622 C C . VAL A 1 77 ? -2.895 2.519 -1.012 1.00 95.50 77 VAL A C 1
ATOM 624 O O . VAL A 1 77 ? -2.984 3.724 -0.786 1.00 95.50 77 VAL A O 1
ATOM 627 N N . ARG A 1 78 ? -3.769 1.860 -1.776 1.00 94.69 78 ARG A N 1
ATOM 628 C CA . ARG A 1 78 ? -4.956 2.467 -2.402 1.00 94.69 78 ARG A CA 1
ATOM 629 C C . ARG A 1 78 ? -6.217 1.699 -2.047 1.00 94.69 78 ARG A C 1
ATOM 631 O O . ARG A 1 78 ? -6.147 0.504 -1.762 1.00 9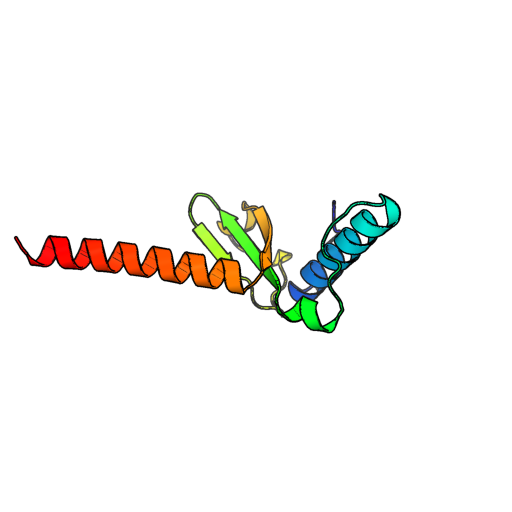4.69 78 ARG A O 1
ATOM 638 N N . ARG A 1 79 ? -7.374 2.365 -2.082 1.00 92.44 79 ARG A N 1
ATOM 639 C CA . ARG A 1 79 ? -8.664 1.665 -2.037 1.00 92.44 79 ARG A CA 1
ATOM 640 C C . ARG A 1 79 ? -8.884 0.994 -3.392 1.00 92.44 79 ARG A C 1
ATOM 642 O O . ARG A 1 79 ? -8.606 1.585 -4.429 1.00 92.44 79 ARG A O 1
ATOM 649 N N . LYS A 1 80 ? -9.374 -0.243 -3.386 1.00 89.38 80 LYS A N 1
ATOM 650 C CA . LYS A 1 80 ? -9.595 -1.049 -4.594 1.00 89.38 80 LYS A CA 1
ATOM 651 C C . LYS A 1 80 ? -10.582 -0.382 -5.551 1.00 89.38 80 LYS A C 1
ATOM 653 O O . LYS A 1 80 ? -10.369 -0.433 -6.752 1.00 89.38 80 LYS A O 1
ATOM 658 N N . HIS A 1 81 ? -11.617 0.273 -5.024 1.00 80.25 81 HIS A N 1
ATOM 659 C CA . HIS A 1 81 ? -12.606 0.979 -5.844 1.00 80.25 81 HIS A CA 1
ATOM 660 C C . HIS A 1 81 ? -11.990 2.150 -6.632 1.00 80.25 81 HIS A C 1
ATOM 662 O O . HIS A 1 81 ? -12.306 2.303 -7.804 1.00 80.25 81 HIS A O 1
ATOM 668 N N . ASP A 1 82 ? -11.027 2.878 -6.051 1.00 74.25 82 ASP A N 1
ATOM 669 C CA . ASP A 1 82 ? -10.327 3.974 -6.737 1.00 74.25 82 ASP A CA 1
ATOM 670 C C . ASP A 1 82 ? -9.454 3.430 -7.889 1.00 74.25 82 ASP A C 1
ATOM 672 O O . ASP A 1 82 ? -9.316 4.061 -8.933 1.00 74.25 82 ASP A O 1
ATOM 676 N N . VAL A 1 83 ? -8.872 2.236 -7.710 1.00 62.31 83 VAL A N 1
ATOM 677 C CA . VAL A 1 83 ? -8.062 1.564 -8.741 1.00 62.31 83 VAL A CA 1
ATOM 678 C C . VAL A 1 83 ? -8.939 1.074 -9.893 1.00 62.31 83 VAL A C 1
ATOM 680 O O . VAL A 1 83 ? -8.581 1.264 -11.050 1.00 62.31 83 VAL A O 1
ATOM 683 N N . LEU A 1 84 ? -10.089 0.468 -9.590 1.00 61.41 84 LEU A N 1
ATOM 684 C CA . LEU A 1 84 ? -11.033 0.007 -10.612 1.00 61.41 84 LEU A CA 1
ATOM 685 C C . LEU A 1 84 ? -11.609 1.177 -11.412 1.00 61.41 84 LEU A C 1
ATOM 687 O O . LEU A 1 84 ? -11.644 1.105 -12.634 1.00 61.41 84 LEU A O 1
ATOM 691 N N . ALA A 1 85 ? -11.960 2.283 -10.751 1.00 62.53 85 ALA A N 1
ATOM 692 C CA . ALA A 1 85 ? -12.427 3.482 -11.437 1.00 62.53 85 ALA A CA 1
ATOM 693 C C . ALA A 1 85 ? -11.368 4.043 -12.404 1.00 62.53 85 ALA A C 1
ATOM 695 O O . ALA A 1 85 ? -11.697 4.416 -13.527 1.00 62.53 85 ALA A O 1
ATOM 696 N N . ALA A 1 86 ? -10.090 4.061 -12.011 1.00 58.84 86 ALA A N 1
ATOM 697 C CA . ALA A 1 86 ? -9.008 4.502 -12.892 1.00 58.84 86 ALA A CA 1
ATOM 698 C C . ALA A 1 86 ? -8.832 3.588 -14.121 1.00 58.84 86 ALA A C 1
ATOM 700 O O . ALA A 1 86 ? -8.609 4.093 -15.220 1.00 58.84 86 ALA A O 1
ATOM 701 N N . LEU A 1 87 ? -8.980 2.267 -13.952 1.00 58.81 87 LEU A N 1
ATOM 702 C CA . LEU A 1 87 ? -8.934 1.291 -15.052 1.00 58.81 87 LEU A CA 1
ATOM 703 C C . LEU A 1 87 ? -10.154 1.399 -15.987 1.00 58.81 87 LEU A C 1
ATOM 705 O O . LEU A 1 87 ? -10.024 1.290 -17.208 1.00 58.81 87 LEU A O 1
ATOM 709 N N . ASP A 1 88 ? -11.341 1.653 -15.439 1.00 57.34 88 ASP A N 1
ATOM 710 C CA . ASP A 1 88 ? -12.551 1.897 -16.232 1.00 57.34 88 ASP A CA 1
ATOM 711 C C . ASP A 1 88 ? -12.443 3.197 -17.037 1.00 57.34 88 ASP A C 1
ATOM 713 O O . ASP A 1 88 ? -12.870 3.262 -18.192 1.00 57.34 88 ASP A O 1
ATOM 717 N N . HIS A 1 89 ? -11.847 4.239 -16.455 1.00 57.62 89 HIS A N 1
ATOM 718 C CA . HIS A 1 89 ? -11.590 5.484 -17.171 1.00 57.62 89 HIS A CA 1
ATOM 719 C C . HIS A 1 89 ? -10.527 5.311 -18.264 1.00 57.62 89 HIS A C 1
ATOM 721 O O . HIS A 1 89 ? -10.759 5.780 -19.378 1.00 57.62 89 HIS A O 1
ATOM 727 N N . SER A 1 90 ? -9.416 4.608 -18.003 1.00 55.97 90 SER A N 1
ATOM 728 C CA . SER A 1 90 ? -8.379 4.379 -19.022 1.00 55.97 90 SER A CA 1
ATOM 729 C C . SER A 1 90 ? -8.896 3.531 -20.188 1.00 55.97 90 SER A C 1
ATOM 731 O O . SER A 1 90 ? -8.722 3.906 -21.340 1.00 55.97 90 SER A O 1
ATOM 733 N N . SER A 1 91 ? -9.632 2.452 -19.907 1.00 56.84 91 SER A N 1
ATOM 734 C CA . SER A 1 91 ? -10.204 1.590 -20.953 1.00 56.84 91 SER A CA 1
ATOM 735 C C . SER A 1 91 ? -11.285 2.280 -21.793 1.00 56.84 91 SER A C 1
ATOM 737 O O . SER A 1 91 ? -11.416 1.996 -22.985 1.00 56.84 91 SER A O 1
ATOM 739 N N . LYS A 1 92 ? -12.061 3.210 -21.216 1.00 56.88 92 LYS A N 1
ATOM 740 C CA . LYS A 1 92 ? -12.989 4.054 -21.989 1.00 56.88 92 LYS A CA 1
ATOM 741 C C . LYS A 1 92 ? -12.254 5.009 -22.924 1.00 56.88 92 LYS A C 1
ATOM 743 O O . LYS A 1 92 ? -12.700 5.168 -24.056 1.00 56.88 92 LYS A O 1
ATOM 748 N N . LEU A 1 93 ? -11.161 5.623 -22.471 1.00 54.53 93 LEU A N 1
ATOM 749 C CA . LEU A 1 93 ? -10.318 6.486 -23.306 1.00 54.53 93 LEU A CA 1
ATOM 750 C C . LEU A 1 93 ? -9.715 5.700 -24.479 1.00 54.53 93 LEU A C 1
ATOM 752 O O . LEU A 1 93 ? -9.911 6.103 -25.624 1.00 54.53 93 LEU A O 1
ATOM 756 N N . ASP A 1 94 ? -9.137 4.524 -24.218 1.00 53.78 94 ASP A N 1
ATOM 757 C CA . ASP A 1 94 ? -8.567 3.657 -25.261 1.00 53.78 94 ASP A CA 1
ATOM 758 C C . ASP A 1 94 ? -9.623 3.234 -26.307 1.00 53.78 94 ASP A C 1
ATOM 760 O O . ASP A 1 94 ? -9.358 3.203 -27.510 1.00 53.78 94 ASP A O 1
ATOM 764 N N . ARG A 1 95 ? -10.865 2.953 -25.878 1.00 50.28 95 ARG A N 1
ATOM 765 C CA . ARG A 1 95 ? -11.976 2.606 -26.790 1.00 50.28 95 ARG A CA 1
ATOM 766 C C . ARG A 1 95 ? -12.480 3.791 -27.613 1.00 50.28 95 ARG A C 1
ATOM 768 O O . ARG A 1 95 ? -12.951 3.588 -28.731 1.00 50.28 95 ARG A O 1
ATOM 775 N N . ILE A 1 96 ? -12.430 5.009 -27.077 1.00 57.00 96 ILE A N 1
ATOM 776 C CA . ILE A 1 96 ? -12.808 6.221 -27.818 1.00 57.00 96 ILE A CA 1
ATOM 777 C C . ILE A 1 96 ? -11.754 6.534 -28.886 1.00 57.00 96 ILE A C 1
ATOM 779 O O . ILE A 1 96 ? -12.126 6.887 -30.004 1.00 57.00 96 ILE A O 1
ATOM 783 N N . GLU A 1 97 ? -10.467 6.361 -28.580 1.00 54.53 97 GLU A N 1
ATOM 784 C CA . GLU A 1 97 ? -9.388 6.544 -29.558 1.00 54.53 97 GLU A CA 1
ATOM 785 C C . GLU A 1 97 ? -9.427 5.486 -30.668 1.00 54.53 97 GLU A C 1
ATOM 787 O O . GLU A 1 97 ? -9.363 5.849 -31.841 1.00 54.53 97 GLU A O 1
ATOM 792 N N . ALA A 1 98 ? -9.650 4.210 -30.334 1.00 52.22 98 ALA A N 1
ATOM 793 C CA . ALA A 1 98 ? -9.810 3.148 -31.332 1.00 52.22 98 ALA A CA 1
ATOM 794 C C . ALA A 1 98 ? -10.985 3.421 -32.296 1.00 52.22 98 ALA A C 1
ATOM 796 O O . ALA A 1 98 ? -10.819 3.381 -33.512 1.00 52.22 98 ALA A O 1
ATOM 797 N N . ASN A 1 99 ? -12.146 3.833 -31.771 1.00 50.41 99 ASN A N 1
ATOM 798 C CA . ASN A 1 99 ? -13.318 4.177 -32.592 1.00 50.41 99 ASN A CA 1
ATOM 799 C C . ASN A 1 99 ? -13.147 5.456 -33.436 1.00 50.41 99 ASN A C 1
ATOM 801 O O . ASN A 1 99 ? -13.965 5.717 -34.322 1.00 50.41 99 ASN A O 1
ATOM 805 N N . ARG A 1 100 ? -12.139 6.288 -33.143 1.00 52.44 100 ARG A N 1
ATOM 806 C CA . ARG A 1 100 ? -11.822 7.489 -33.925 1.00 52.44 100 ARG A CA 1
ATOM 807 C C . ARG A 1 100 ? -10.919 7.174 -35.120 1.00 52.44 100 ARG A C 1
ATOM 809 O O . ARG A 1 100 ? -10.976 7.907 -36.101 1.00 52.44 100 ARG A O 1
ATOM 816 N N . ILE A 1 101 ? -10.124 6.105 -35.043 1.00 54.31 101 ILE A N 1
ATOM 817 C CA . ILE A 1 101 ? -9.211 5.669 -36.111 1.00 54.31 101 ILE A CA 1
ATOM 818 C C . ILE A 1 101 ? -9.957 4.849 -37.178 1.00 54.31 101 ILE A C 1
ATOM 820 O O . ILE A 1 101 ? -9.703 5.043 -38.359 1.00 54.31 101 ILE A O 1
ATOM 824 N N . ASP A 1 102 ? -10.953 4.042 -36.799 1.00 49.16 102 ASP A N 1
ATOM 825 C CA . ASP A 1 102 ? -11.760 3.231 -37.738 1.00 49.16 102 ASP A CA 1
ATOM 826 C C . ASP A 1 102 ? -12.798 4.036 -38.559 1.00 49.16 102 ASP A C 1
ATOM 828 O O . ASP A 1 102 ? -13.633 3.464 -39.261 1.00 49.16 102 ASP A O 1
ATOM 832 N N . ARG A 1 103 ? -12.801 5.373 -38.452 1.00 49.03 103 ARG A N 1
ATOM 833 C CA . ARG A 1 103 ? -13.727 6.275 -39.167 1.00 49.03 103 ARG A CA 1
ATOM 834 C C . ARG A 1 103 ? -13.041 7.197 -40.184 1.00 49.03 103 ARG A C 1
ATOM 836 O O . ARG A 1 103 ? -13.646 8.198 -40.571 1.00 49.03 103 ARG A O 1
ATOM 843 N N . ILE A 1 104 ? -11.811 6.886 -40.597 1.00 44.72 104 ILE A N 1
ATOM 844 C CA . ILE A 1 104 ? -11.097 7.582 -41.683 1.00 44.72 104 ILE A CA 1
ATOM 845 C C . ILE A 1 104 ? -10.960 6.641 -42.875 1.00 44.72 104 ILE A C 1
ATOM 847 O O . ILE A 1 104 ? -10.547 5.483 -42.651 1.00 44.72 104 ILE A O 1
#

Mean predicted aligned error: 8.62 Å

Secondary structure (DSSP, 8-state):
------TT--HHHHHHHHHHHHHHHHHHTT-------GGGGGGEEEEEEETTEEEEPPTT--GGGPPTTGGGSEEEEEEHHHHHHHHHHHHHHHHHHHHHHTT-

pLDDT: mean 85.4, std 16.35, range [44.72, 98.38]

Foldseek 3Di:
DDDDADQQDFQLNVLVVVLQVVLVVCVVVVHPDDRADPVCSVQKFKWQDDDPDIDTDDRRDRQCPDDPPSNVTDIDIDGNVVVVVVVVVVVVVVVVVVVVVVPD

InterPro domains:
  IPR000159 Ras-associating domain [PS50200] (1-82)
  IPR039269 Ankyrin repeat and fibronectin type-III domain-containing protein 1 [PTHR21437] (2-90)